Protein AF-A0A7J6Q9Z4-F1 (afdb_monomer_lite)

pLDDT: mean 92.46, std 5.32, range [69.62, 97.5]

Radius of gyration: 15.7 Å; chains: 1; bounding box: 36×23×40 Å

Organism: Perkinsus olseni (NCBI:txid32597)

InterPro domains:
  IPR026983 Dynein heavy chain [PTHR22878] (2-80)
  IPR041228 Dynein heavy chain, C-terminal domain [PF18199] (3-80)
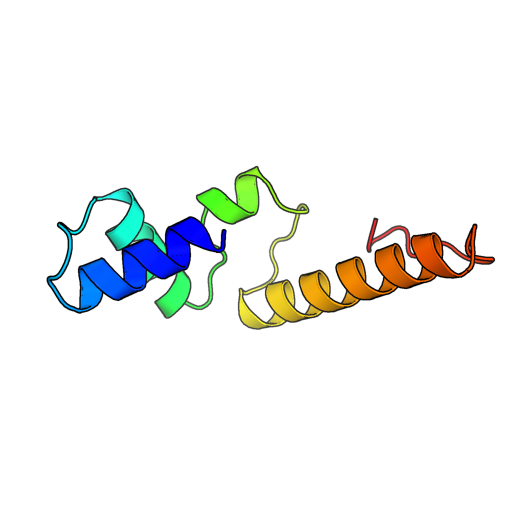
Foldseek 3Di:
DVVLVVVLVCCVVVNDPQDPLSVQCVVCVVVQHHRPVDCVVHDDDPDGNVVVVVLVVVLVVLVVCCVVVNDDPDDPVSSD

Sequence (80 aa):
MVSGLKELRKALKGLVAMSAELETASHQLFANTVPDMWAELGFLSMKPLSSWINDLVDRIAFLNQWIEHGTPKAFWMSGL

Structure (mmCIF, N/CA/C/O backbone):
data_AF-A0A7J6Q9Z4-F1
#
_entry.id   AF-A0A7J6Q9Z4-F1
#
loop_
_atom_site.group_PDB
_atom_site.id
_atom_site.type_symbol
_atom_site.label_atom_id
_atom_site.label_alt_id
_atom_site.label_comp_id
_atom_site.label_asym_id
_atom_site.label_entity_id
_atom_site.label_seq_id
_atom_site.pdbx_PDB_ins_code
_atom_site.Cartn_x
_atom_site.Cartn_y
_atom_site.Cartn_z
_atom_site.occupancy
_atom_site.B_iso_or_equiv
_atom_site.auth_seq_id
_atom_site.auth_comp_id
_atom_site.auth_asym_id
_ato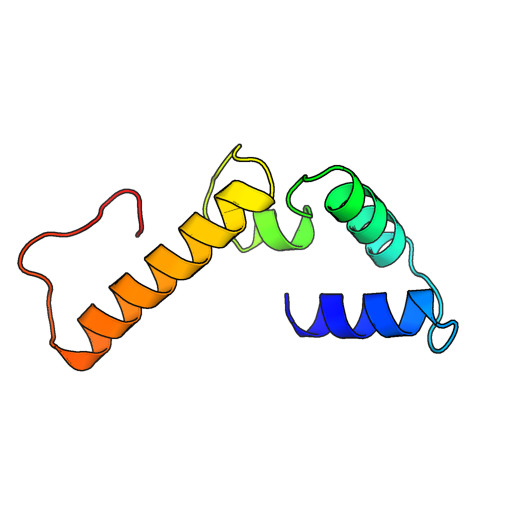m_site.auth_atom_id
_atom_site.pdbx_PDB_model_num
ATOM 1 N N . MET A 1 1 ? 0.130 -8.581 3.559 1.00 77.75 1 MET A N 1
ATOM 2 C CA . MET A 1 1 ? -0.889 -7.631 3.050 1.00 77.75 1 MET A CA 1
ATOM 3 C C . MET A 1 1 ? -2.244 -8.291 2.768 1.00 77.75 1 MET A C 1
ATOM 5 O O . MET A 1 1 ? -3.196 -8.010 3.483 1.00 77.75 1 MET A O 1
ATOM 9 N N . VAL A 1 2 ? -2.356 -9.202 1.787 1.00 83.25 2 VAL A N 1
ATOM 10 C CA . VAL A 1 2 ? -3.653 -9.797 1.379 1.00 83.25 2 VAL A CA 1
ATOM 11 C C . VAL A 1 2 ? -4.342 -10.594 2.497 1.00 83.25 2 VAL A C 1
ATOM 13 O O . VAL A 1 2 ? -5.559 -10.509 2.646 1.00 83.25 2 VAL A O 1
ATOM 16 N N . SER A 1 3 ? -3.591 -11.358 3.294 1.00 85.12 3 SER A N 1
ATOM 17 C CA . SER A 1 3 ? -4.121 -12.064 4.471 1.00 85.12 3 SER A CA 1
ATOM 18 C C . SER A 1 3 ? -4.682 -11.094 5.517 1.00 85.12 3 SER A C 1
ATOM 20 O O . SER A 1 3 ? -5.819 -11.267 5.941 1.00 85.12 3 SER A O 1
ATOM 22 N N . GLY A 1 4 ? -3.942 -10.029 5.845 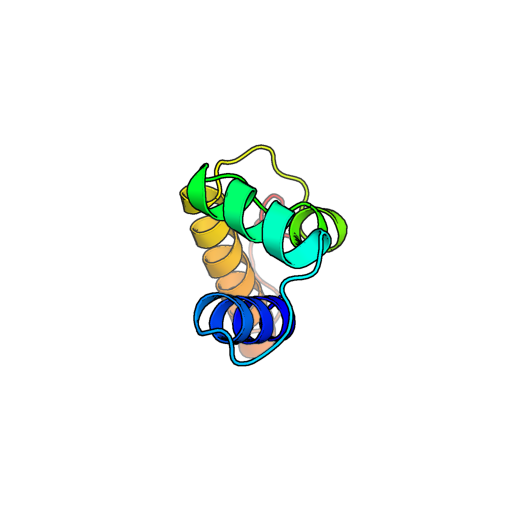1.00 87.50 4 GLY A N 1
ATOM 23 C CA . GLY A 1 4 ? -4.381 -8.988 6.783 1.00 87.50 4 GLY A CA 1
ATOM 24 C C . GLY A 1 4 ? -5.684 -8.304 6.358 1.00 87.50 4 GLY A C 1
ATOM 25 O O . GLY A 1 4 ? -6.605 -8.192 7.158 1.00 87.50 4 GLY A O 1
ATOM 26 N N . LEU A 1 5 ? -5.829 -7.948 5.075 1.00 91.94 5 LEU A N 1
ATOM 27 C CA . LEU A 1 5 ? -7.080 -7.380 4.547 1.00 91.94 5 LEU A CA 1
ATOM 28 C C . LEU A 1 5 ? -8.259 -8.361 4.599 1.00 91.94 5 LEU A C 1
ATOM 30 O O . LEU A 1 5 ? -9.399 -7.961 4.846 1.00 91.94 5 LEU A O 1
ATOM 34 N N . LYS A 1 6 ? -8.006 -9.653 4.357 1.00 95.00 6 LYS A N 1
ATOM 35 C CA . LYS A 1 6 ? -9.039 -10.691 4.465 1.00 95.00 6 LYS A CA 1
ATOM 36 C C . LYS A 1 6 ? -9.527 -10.836 5.905 1.00 95.00 6 LYS A C 1
ATOM 38 O O . LYS A 1 6 ? -10.739 -10.913 6.099 1.00 95.00 6 LYS A O 1
ATOM 43 N N . GLU A 1 7 ? -8.617 -10.845 6.876 1.00 94.94 7 GLU A N 1
ATOM 44 C CA . GLU A 1 7 ? -8.961 -10.916 8.300 1.00 94.94 7 GLU A CA 1
ATOM 45 C C . GLU A 1 7 ? -9.667 -9.646 8.776 1.00 94.94 7 GLU A C 1
ATOM 47 O O . GLU A 1 7 ? -10.733 -9.750 9.375 1.00 94.94 7 GLU A O 1
ATOM 52 N N . LEU A 1 8 ? -9.196 -8.456 8.385 1.00 94.38 8 LEU A N 1
ATOM 53 C CA . LEU A 1 8 ? -9.886 -7.196 8.679 1.00 94.38 8 LEU A CA 1
ATOM 54 C C . LEU A 1 8 ? -11.336 -7.210 8.173 1.00 94.38 8 LEU A C 1
ATOM 56 O O . LEU A 1 8 ? -12.268 -6.872 8.899 1.00 94.38 8 LEU A O 1
ATOM 60 N N . ARG A 1 9 ? -11.564 -7.672 6.937 1.00 95.44 9 ARG A N 1
ATOM 61 C CA . ARG A 1 9 ? -12.919 -7.770 6.374 1.00 95.44 9 ARG A CA 1
ATOM 62 C C . ARG A 1 9 ? -13.804 -8.764 7.129 1.00 95.44 9 ARG A C 1
ATOM 64 O O . ARG A 1 9 ? -15.017 -8.570 7.179 1.00 95.44 9 ARG A O 1
ATOM 71 N N . LYS A 1 10 ? -13.238 -9.846 7.669 1.00 96.44 10 LYS A N 1
ATOM 72 C CA . LYS A 1 10 ? -13.974 -10.775 8.538 1.00 96.44 10 LYS A CA 1
ATOM 73 C C . LYS A 1 10 ? -14.283 -10.122 9.886 1.00 96.44 10 LYS A C 1
ATOM 75 O O . LYS A 1 10 ? -15.411 -10.256 10.350 1.00 96.44 10 LYS A O 1
ATOM 80 N N . ALA A 1 11 ? -13.333 -9.386 10.463 1.00 95.75 11 ALA A N 1
ATOM 81 C CA . ALA A 1 11 ? -13.487 -8.710 11.749 1.00 95.75 11 ALA A CA 1
ATOM 82 C C . ALA A 1 11 ? -14.593 -7.649 11.693 1.00 95.75 11 ALA A C 1
ATOM 84 O O . ALA A 1 11 ? -15.488 -7.643 12.530 1.00 95.75 11 ALA A O 1
ATOM 85 N N . LEU A 1 12 ? -14.625 -6.844 10.625 1.00 93.12 12 LEU A N 1
ATOM 86 C CA . LEU A 1 12 ? -15.688 -5.860 10.371 1.00 93.12 12 LEU A CA 1
ATOM 87 C C . LEU A 1 12 ? -17.085 -6.487 10.219 1.00 93.12 12 LEU A C 1
ATOM 89 O O . LEU A 1 12 ? -18.091 -5.819 10.431 1.00 93.12 12 LEU A O 1
ATOM 93 N N . LYS A 1 13 ? -17.159 -7.768 9.844 1.00 96.31 13 LYS A N 1
ATOM 94 C CA . LYS A 1 13 ? -18.411 -8.535 9.757 1.00 96.31 13 LYS A CA 1
ATOM 95 C C . LYS A 1 13 ? -18.741 -9.298 11.045 1.00 96.31 13 LYS A C 1
ATOM 97 O O . LYS A 1 13 ? -19.708 -10.052 11.052 1.00 96.31 13 LYS A O 1
ATOM 102 N N . GLY A 1 14 ? -17.925 -9.168 12.093 1.00 94.75 14 GLY A N 1
ATOM 103 C CA . GLY A 1 14 ? -18.064 -9.928 13.338 1.00 94.75 14 GLY A CA 1
ATOM 104 C C . GLY A 1 14 ? -17.761 -11.424 13.201 1.00 94.75 14 GLY A C 1
ATOM 105 O O . GLY A 1 14 ? -18.168 -12.209 14.049 1.00 94.75 14 GLY A O 1
ATOM 106 N N . LEU A 1 15 ? -17.076 -11.841 12.129 1.00 95.81 15 LEU A N 1
ATOM 107 C CA . LEU A 1 15 ? -16.748 -13.251 11.873 1.00 95.81 15 LEU A CA 1
ATOM 108 C C . LEU A 1 15 ? -15.457 -13.701 12.570 1.00 95.81 15 LEU A C 1
ATOM 110 O O . LEU A 1 15 ? -15.229 -14.897 12.724 1.00 95.81 15 LEU A O 1
ATOM 114 N N . VAL A 1 16 ? -14.604 -12.752 12.952 1.00 94.12 16 VAL A N 1
ATOM 115 C CA . VAL A 1 16 ? -13.421 -12.955 13.799 1.00 94.12 16 VAL A CA 1
ATOM 116 C C . VAL A 1 16 ? -13.343 -11.801 14.798 1.00 94.12 16 VAL A C 1
ATOM 118 O O . VAL A 1 16 ? -13.936 -10.745 14.566 1.00 94.12 16 VAL A O 1
ATOM 121 N N . ALA A 1 17 ? -12.627 -11.990 15.905 1.00 94.06 17 ALA A N 1
ATOM 122 C CA . ALA A 1 17 ? -12.408 -10.920 16.873 1.00 94.06 17 ALA A CA 1
ATOM 123 C C . ALA A 1 17 ? -11.565 -9.789 16.256 1.00 94.06 17 ALA A C 1
ATOM 125 O O . ALA A 1 17 ? -10.591 -10.051 15.547 1.00 94.06 17 ALA A O 1
ATOM 126 N N . MET A 1 18 ? -11.934 -8.537 16.534 1.00 94.81 18 MET A N 1
ATOM 127 C CA . MET A 1 18 ? -11.128 -7.374 16.165 1.00 94.81 18 MET A CA 1
ATOM 128 C C . MET A 1 18 ? -9.925 -7.294 17.108 1.00 94.81 18 MET A C 1
ATOM 130 O O . MET A 1 18 ? -10.098 -7.059 18.302 1.00 94.81 18 MET A O 1
ATOM 134 N N . SER A 1 19 ? -8.720 -7.528 16.589 1.00 94.81 19 SER A N 1
ATOM 135 C CA . SER A 1 19 ? -7.485 -7.304 17.345 1.00 94.81 19 SER A CA 1
ATOM 136 C C . SER A 1 19 ? -7.074 -5.830 17.285 1.00 94.81 19 SER A C 1
ATOM 138 O O . SER A 1 19 ? -7.515 -5.099 16.394 1.00 94.81 19 SER A O 1
ATOM 140 N N . ALA A 1 20 ? -6.198 -5.399 18.195 1.00 94.31 20 ALA A N 1
ATOM 141 C CA . ALA A 1 20 ? -5.695 -4.024 18.225 1.00 94.31 20 ALA A CA 1
ATOM 142 C C . ALA A 1 20 ? -4.975 -3.637 16.918 1.00 94.31 20 ALA A C 1
ATOM 144 O O . ALA A 1 20 ? -5.078 -2.505 16.443 1.00 94.31 20 ALA A O 1
ATOM 145 N N . GLU A 1 21 ? -4.285 -4.593 16.293 1.00 92.50 21 GLU A N 1
ATOM 146 C CA . GLU A 1 21 ? -3.598 -4.403 15.016 1.00 92.50 21 GLU A CA 1
ATOM 147 C C . GLU A 1 21 ? -4.597 -4.210 13.868 1.00 92.50 21 GLU A C 1
ATOM 149 O O . GLU A 1 21 ? -4.396 -3.349 13.011 1.00 92.50 21 GLU A O 1
ATOM 154 N N . LEU A 1 22 ? -5.691 -4.984 13.847 1.00 94.31 22 LEU A N 1
ATOM 155 C CA . LEU A 1 22 ? -6.745 -4.844 12.837 1.00 94.31 22 LEU A CA 1
ATOM 156 C C . LEU A 1 22 ? -7.511 -3.529 13.003 1.00 94.31 22 LEU A C 1
ATOM 158 O O . LEU A 1 22 ? -7.811 -2.873 12.006 1.00 94.31 22 LEU A O 1
ATOM 162 N N . GLU A 1 23 ? -7.789 -3.125 14.241 1.00 95.50 23 GLU A N 1
ATOM 163 C CA . GLU A 1 23 ? -8.431 -1.847 14.549 1.00 95.50 23 GLU A CA 1
ATOM 164 C C . GLU A 1 23 ? -7.560 -0.669 14.094 1.00 95.50 23 GLU A C 1
ATOM 166 O O . GLU A 1 23 ? -8.018 0.185 13.332 1.00 95.50 23 GLU A O 1
ATOM 171 N N . THR A 1 24 ? -6.274 -0.677 14.454 1.00 95.94 24 THR A N 1
ATOM 172 C CA . THR A 1 24 ? -5.304 0.346 14.027 1.00 95.94 24 THR A CA 1
ATOM 173 C C . THR A 1 24 ? -5.209 0.422 12.505 1.00 95.94 24 THR A C 1
ATOM 175 O O . THR A 1 24 ? -5.358 1.502 11.927 1.00 95.94 24 THR A O 1
ATOM 178 N N . ALA A 1 25 ? -5.057 -0.725 11.833 1.00 94.38 25 ALA A N 1
ATOM 179 C CA . ALA A 1 25 ? -5.025 -0.778 10.376 1.00 94.38 25 ALA A CA 1
ATOM 180 C C . ALA A 1 25 ? -6.326 -0.232 9.760 1.00 94.38 25 ALA A C 1
ATOM 182 O O . ALA A 1 25 ? -6.274 0.506 8.780 1.00 94.38 25 ALA A O 1
ATOM 183 N N . SER A 1 26 ? -7.492 -0.532 10.343 1.00 95.00 26 SER A N 1
ATOM 184 C CA . SER A 1 26 ? -8.781 0.013 9.897 1.00 95.00 26 SER A CA 1
ATOM 185 C C . SER A 1 26 ? -8.808 1.542 9.958 1.00 95.00 26 SER A C 1
ATOM 187 O O . SER A 1 26 ? -9.231 2.189 8.998 1.00 95.00 26 SER A O 1
ATOM 189 N N . HIS A 1 27 ? -8.333 2.127 11.060 1.00 96.69 27 HIS A N 1
ATOM 190 C CA . HIS A 1 27 ? -8.255 3.578 11.222 1.00 96.69 27 HIS A CA 1
ATOM 191 C C . HIS A 1 27 ? -7.290 4.223 10.223 1.00 96.69 27 HIS A C 1
ATOM 193 O O . HIS A 1 27 ? -7.640 5.227 9.604 1.00 96.69 27 HIS A O 1
ATOM 199 N N . GLN A 1 28 ? -6.110 3.634 10.013 1.00 96.25 28 GLN A N 1
ATOM 200 C CA . GLN A 1 28 ? -5.120 4.134 9.053 1.00 96.25 28 GLN A CA 1
ATOM 201 C C . GLN A 1 28 ? -5.654 4.099 7.619 1.00 96.25 28 GLN A C 1
ATOM 203 O O . GLN A 1 28 ? -5.560 5.096 6.900 1.00 96.25 28 GLN A O 1
ATOM 208 N N . LEU A 1 29 ? -6.296 2.991 7.231 1.00 95.19 29 LEU A N 1
ATOM 209 C CA . LEU A 1 29 ? -6.938 2.856 5.924 1.00 95.19 29 LEU A CA 1
ATOM 210 C C . LEU A 1 29 ? -8.038 3.902 5.725 1.00 95.19 29 LEU A C 1
ATOM 212 O O . LEU A 1 29 ? -8.100 4.535 4.671 1.00 95.19 29 LEU A O 1
ATOM 216 N N . PHE A 1 30 ? -8.877 4.116 6.741 1.00 96.25 30 PHE A N 1
ATOM 217 C CA . PHE A 1 30 ? -9.915 5.145 6.707 1.00 96.25 30 PHE A CA 1
ATOM 218 C C . PHE A 1 30 ? -9.325 6.560 6.583 1.00 96.25 30 PHE A C 1
ATOM 220 O O . PHE A 1 30 ? -9.859 7.391 5.853 1.00 96.25 30 PHE A O 1
ATOM 227 N N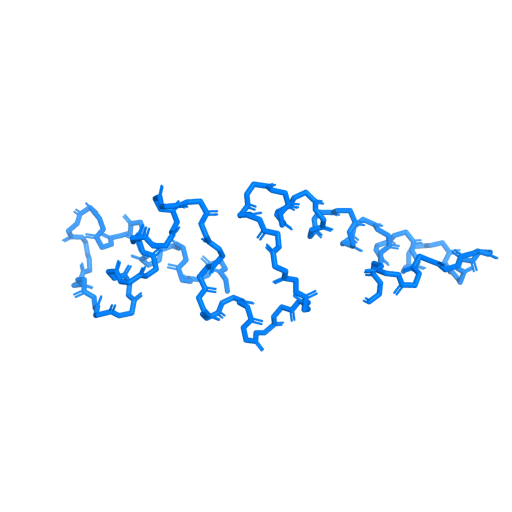 . ALA A 1 31 ? -8.186 6.818 7.230 1.00 97.50 31 ALA A N 1
ATOM 228 C CA . ALA A 1 31 ? -7.462 8.087 7.182 1.00 97.50 31 ALA A CA 1
ATOM 229 C C . ALA A 1 31 ? -6.582 8.268 5.926 1.00 97.50 31 ALA A C 1
ATOM 231 O O . ALA A 1 31 ? -5.764 9.187 5.886 1.00 97.50 31 ALA A O 1
ATOM 232 N N . ASN A 1 32 ? -6.706 7.406 4.907 1.00 97.00 32 ASN A N 1
ATOM 233 C CA . ASN A 1 32 ? -5.876 7.434 3.693 1.00 97.00 32 ASN A CA 1
ATOM 234 C C . ASN A 1 32 ? -4.361 7.368 3.991 1.00 97.00 32 ASN A C 1
ATOM 236 O O . ASN A 1 32 ? -3.538 7.934 3.269 1.00 97.00 32 ASN A O 1
ATOM 240 N N . THR A 1 33 ? -3.991 6.667 5.061 1.00 96.69 33 THR A N 1
ATOM 241 C CA . THR A 1 33 ? -2.606 6.430 5.480 1.00 96.69 33 THR A CA 1
ATOM 242 C C . THR A 1 33 ? -2.247 4.969 5.240 1.00 96.69 33 THR A C 1
ATOM 244 O O . THR A 1 33 ? -3.088 4.077 5.359 1.00 96.69 33 THR A O 1
ATOM 247 N N . VAL A 1 34 ? -0.999 4.716 4.851 1.00 95.56 34 VAL A N 1
ATOM 248 C CA . VAL A 1 34 ? -0.500 3.351 4.661 1.00 95.56 34 VAL A CA 1
ATOM 249 C C . VAL A 1 34 ? -0.385 2.688 6.037 1.00 95.56 34 VAL A C 1
ATOM 251 O O . VAL A 1 34 ? 0.273 3.261 6.901 1.00 95.56 34 VAL A O 1
ATOM 254 N N . PRO A 1 35 ? -1.002 1.515 6.267 1.00 95.12 35 PRO A N 1
ATOM 255 C CA . PRO A 1 35 ? -0.857 0.808 7.533 1.00 95.12 35 PRO A CA 1
ATOM 256 C C . PRO A 1 35 ? 0.601 0.480 7.857 1.00 95.12 35 PRO A C 1
ATOM 258 O O . PRO A 1 35 ? 1.344 0.057 6.968 1.00 95.12 35 PRO A O 1
ATOM 261 N N . ASP A 1 36 ? 0.985 0.582 9.130 1.00 91.62 36 ASP A N 1
ATOM 262 C CA . ASP A 1 36 ? 2.384 0.400 9.556 1.00 91.62 36 ASP A CA 1
ATOM 263 C C . ASP A 1 36 ? 2.923 -0.980 9.160 1.00 91.62 36 ASP A C 1
ATOM 265 O O . ASP A 1 36 ? 3.984 -1.094 8.552 1.00 91.62 36 ASP A O 1
ATOM 269 N N . MET A 1 37 ? 2.114 -2.028 9.346 1.00 88.31 37 MET A N 1
ATOM 270 C CA . MET A 1 37 ? 2.455 -3.399 8.938 1.00 88.31 37 MET A CA 1
ATOM 271 C C . MET A 1 37 ? 2.717 -3.578 7.431 1.00 88.31 37 MET A C 1
ATOM 273 O O . MET A 1 37 ? 3.213 -4.620 7.001 1.00 88.31 37 MET A O 1
ATOM 277 N N . TRP A 1 38 ? 2.301 -2.625 6.593 1.00 92.12 38 TRP A N 1
ATOM 278 C CA . TRP A 1 38 ? 2.610 -2.619 5.163 1.00 92.12 38 TRP A CA 1
ATOM 279 C C . TRP A 1 38 ? 3.823 -1.752 4.871 1.00 92.12 38 TRP A C 1
ATOM 281 O O . TRP A 1 38 ? 4.613 -2.121 4.010 1.00 92.12 38 TRP A O 1
ATOM 291 N N . ALA A 1 39 ? 3.971 -0.633 5.579 1.00 90.81 39 ALA A N 1
ATOM 292 C CA . ALA A 1 39 ? 5.116 0.257 5.454 1.00 90.81 39 ALA A CA 1
ATOM 293 C C . ALA A 1 39 ? 6.424 -0.421 5.900 1.00 90.81 39 ALA A C 1
ATOM 295 O O . ALA A 1 39 ? 7.434 -0.268 5.225 1.00 90.81 39 ALA A O 1
ATOM 296 N N . GLU A 1 40 ? 6.393 -1.234 6.963 1.00 88.38 40 GLU A N 1
ATOM 297 C CA . GLU A 1 40 ? 7.556 -1.985 7.469 1.00 88.38 40 GLU A CA 1
ATOM 298 C C . GLU A 1 40 ? 8.137 -2.980 6.453 1.00 88.38 40 GLU A C 1
ATOM 300 O O . GLU A 1 40 ? 9.339 -3.237 6.443 1.00 88.38 40 GLU A O 1
ATOM 305 N N . LEU A 1 41 ? 7.283 -3.554 5.601 1.00 88.31 41 LEU A N 1
ATOM 306 C CA . LEU A 1 41 ? 7.665 -4.546 4.587 1.00 88.31 41 LEU A CA 1
ATOM 307 C C . LEU A 1 41 ? 7.711 -3.961 3.170 1.00 88.31 41 LEU A C 1
ATOM 309 O O . LEU A 1 41 ? 8.096 -4.650 2.225 1.00 88.31 41 LEU A O 1
ATOM 313 N N . GLY A 1 42 ? 7.224 -2.736 3.009 1.00 86.50 42 GLY A N 1
ATOM 314 C CA . GLY A 1 42 ? 7.045 -2.068 1.733 1.00 86.50 42 GLY A CA 1
ATOM 315 C C . GLY A 1 42 ? 8.228 -1.183 1.364 1.00 86.50 42 GLY A C 1
ATOM 316 O O . GLY A 1 42 ? 9.245 -1.114 2.049 1.00 86.50 42 GLY A O 1
ATOM 317 N N . PHE A 1 43 ? 8.074 -0.468 0.254 1.00 88.69 43 PHE A N 1
ATOM 318 C CA . PHE A 1 43 ? 9.036 0.551 -0.147 1.00 88.69 43 PHE A CA 1
ATOM 319 C C . PHE A 1 43 ? 8.874 1.818 0.705 1.00 88.69 43 PHE A C 1
ATOM 321 O O . PHE A 1 43 ? 7.758 2.209 1.064 1.00 88.69 43 PHE A O 1
ATOM 328 N N . LEU A 1 44 ? 9.997 2.485 0.982 1.00 86.56 44 LEU A N 1
ATOM 329 C CA . LEU A 1 44 ? 10.035 3.731 1.747 1.00 86.56 44 LEU A CA 1
ATOM 330 C C . LEU A 1 44 ? 9.271 4.836 1.011 1.00 86.56 44 LEU A C 1
ATOM 332 O O . LEU A 1 44 ? 9.598 5.192 -0.122 1.00 86.56 44 LEU A O 1
ATOM 336 N N . SER A 1 45 ? 8.244 5.391 1.654 1.00 88.69 45 SER A N 1
ATOM 337 C CA . SER A 1 45 ? 7.418 6.453 1.084 1.00 88.69 45 SER A CA 1
ATOM 338 C C . SER A 1 45 ? 6.642 7.193 2.172 1.00 88.69 45 SER A C 1
ATOM 340 O O . SER A 1 45 ? 6.216 6.589 3.150 1.00 88.69 45 SER A O 1
ATOM 342 N N . MET A 1 46 ? 6.417 8.493 1.970 1.00 90.12 46 MET A N 1
ATOM 343 C CA . MET A 1 46 ? 5.489 9.311 2.771 1.00 90.12 46 MET A CA 1
ATOM 344 C C . MET A 1 46 ? 4.205 9.653 1.999 1.00 90.12 46 MET A C 1
ATOM 346 O O . MET A 1 46 ? 3.473 10.572 2.361 1.00 90.12 46 MET A O 1
ATOM 350 N N . LYS A 1 47 ? 3.950 8.964 0.880 1.00 93.12 47 LYS A N 1
ATOM 351 C CA . LYS A 1 47 ? 2.751 9.186 0.069 1.00 93.12 47 LYS A CA 1
ATOM 352 C C . LYS A 1 47 ? 1.494 8.731 0.825 1.00 93.12 47 LYS A C 1
ATOM 354 O O . LYS A 1 47 ? 1.547 7.728 1.538 1.00 93.12 47 LYS A O 1
ATOM 359 N N . PRO A 1 48 ? 0.348 9.403 0.616 1.00 96.75 48 PRO A N 1
ATOM 360 C CA . PRO A 1 48 ? -0.931 8.897 1.099 1.00 96.75 48 PRO A CA 1
ATOM 361 C C . PRO A 1 48 ? -1.262 7.555 0.436 1.00 96.75 48 PRO A C 1
ATOM 363 O O . PRO A 1 48 ? -0.795 7.274 -0.673 1.00 96.75 48 PRO A O 1
ATOM 366 N N . LEU A 1 49 ? -2.113 6.756 1.083 1.00 96.06 49 LEU A N 1
ATOM 367 C CA . LEU A 1 49 ? -2.455 5.393 0.665 1.00 96.06 49 LEU A CA 1
ATOM 368 C C . LEU A 1 49 ? -2.876 5.314 -0.808 1.00 96.06 49 LEU A C 1
ATOM 370 O O . LEU A 1 49 ? -2.391 4.450 -1.534 1.00 96.06 49 LEU A O 1
ATOM 374 N N . SER A 1 50 ? -3.730 6.228 -1.273 1.00 96.00 50 SER A N 1
ATOM 375 C CA . SER A 1 50 ? -4.186 6.254 -2.668 1.00 96.00 50 SER A CA 1
ATOM 376 C C . SER A 1 50 ? -3.037 6.348 -3.680 1.00 96.00 50 SER A C 1
ATOM 378 O O . SER A 1 50 ? -2.989 5.579 -4.637 1.00 96.00 50 SER A O 1
ATOM 380 N N . SER A 1 51 ? -2.078 7.250 -3.455 1.00 96.00 51 SER A N 1
ATOM 381 C CA . SER A 1 51 ? -0.900 7.376 -4.321 1.00 96.00 51 SER A CA 1
ATOM 382 C C . SER A 1 51 ? 0.096 6.241 -4.101 1.00 96.00 51 SER A C 1
ATOM 384 O O . SER A 1 51 ? 0.763 5.841 -5.050 1.00 96.00 51 SER A O 1
ATOM 386 N N . TRP A 1 52 ? 0.208 5.730 -2.876 1.00 95.25 52 TRP A N 1
ATOM 387 C CA . TRP A 1 52 ? 1.088 4.613 -2.547 1.00 95.25 52 TRP A CA 1
ATOM 388 C C . TRP A 1 52 ? 0.669 3.324 -3.271 1.00 95.25 52 TRP A C 1
ATOM 390 O O . TRP A 1 52 ? 1.524 2.591 -3.759 1.00 95.25 52 TRP A O 1
ATOM 400 N N . ILE A 1 53 ? -0.637 3.073 -3.413 1.00 94.88 53 ILE A N 1
ATOM 401 C CA . ILE A 1 53 ? -1.159 1.923 -4.165 1.00 94.88 53 ILE A CA 1
ATOM 402 C C . ILE A 1 53 ? -0.848 2.035 -5.661 1.00 94.88 53 ILE A C 1
ATOM 404 O O . ILE A 1 53 ? -0.452 1.037 -6.258 1.00 94.88 53 ILE A O 1
ATOM 408 N N . ASN A 1 54 ? -0.980 3.223 -6.260 1.00 95.69 54 ASN A N 1
ATOM 409 C CA . ASN A 1 54 ? -0.619 3.421 -7.669 1.00 95.69 54 ASN A CA 1
ATOM 410 C C . ASN A 1 54 ? 0.867 3.127 -7.900 1.00 95.69 54 ASN A C 1
ATOM 412 O O . ASN A 1 54 ? 1.201 2.323 -8.765 1.00 95.69 54 ASN A O 1
ATOM 416 N N . ASP A 1 55 ? 1.740 3.683 -7.052 1.00 94.81 55 ASP A N 1
ATOM 417 C CA . ASP A 1 55 ? 3.171 3.374 -7.083 1.00 94.81 55 ASP A CA 1
ATOM 418 C C . ASP A 1 55 ? 3.415 1.866 -6.950 1.00 94.81 55 ASP A C 1
ATOM 420 O O . ASP A 1 55 ? 4.194 1.304 -7.711 1.00 94.81 55 ASP A O 1
ATOM 424 N N . LEU A 1 56 ? 2.751 1.189 -6.008 1.00 93.75 56 LEU A N 1
ATOM 425 C CA . LEU A 1 56 ? 2.901 -0.255 -5.831 1.00 93.75 56 LEU A CA 1
ATOM 426 C C . LEU A 1 56 ? 2.546 -1.027 -7.113 1.00 93.75 56 LEU A C 1
ATOM 428 O O . LEU A 1 56 ? 3.278 -1.941 -7.492 1.00 93.75 56 LEU A O 1
ATOM 432 N N . VAL A 1 57 ? 1.445 -0.668 -7.778 1.00 95.12 57 VAL A N 1
ATOM 433 C CA . VAL A 1 57 ? 1.014 -1.300 -9.035 1.00 95.12 57 VAL A CA 1
ATOM 434 C C . VAL A 1 57 ? 2.043 -1.072 -10.139 1.00 95.12 57 VAL A C 1
ATOM 436 O O . VAL A 1 57 ? 2.441 -2.034 -10.798 1.00 95.12 57 VAL A O 1
ATOM 439 N N . ASP A 1 58 ? 2.525 0.160 -10.300 1.00 95.38 58 ASP A N 1
ATOM 440 C CA . ASP A 1 58 ? 3.515 0.501 -11.323 1.00 95.38 58 ASP A CA 1
ATOM 441 C C . ASP A 1 58 ? 4.845 -0.229 -11.087 1.00 95.38 58 ASP A C 1
ATOM 443 O O . ASP A 1 58 ? 5.460 -0.737 -12.027 1.00 95.38 58 ASP A O 1
ATOM 447 N N . ARG A 1 59 ? 5.280 -0.347 -9.825 1.00 94.50 59 ARG A N 1
ATOM 448 C CA . ARG A 1 59 ? 6.489 -1.096 -9.445 1.00 94.50 59 ARG A CA 1
ATOM 449 C C . ARG A 1 59 ? 6.367 -2.575 -9.791 1.00 94.50 59 ARG A C 1
ATOM 451 O O . ARG A 1 59 ? 7.279 -3.147 -10.384 1.00 94.50 59 ARG A O 1
ATOM 458 N N . ILE A 1 60 ? 5.232 -3.191 -9.456 1.00 94.31 60 ILE A N 1
ATOM 459 C CA . ILE A 1 60 ? 4.958 -4.592 -9.800 1.00 94.31 60 ILE A CA 1
ATOM 460 C C . ILE A 1 60 ? 4.945 -4.768 -11.322 1.00 94.31 60 ILE A C 1
ATOM 462 O O . ILE A 1 60 ? 5.543 -5.715 -11.829 1.00 94.31 60 ILE A O 1
ATOM 466 N N . ALA A 1 61 ? 4.313 -3.853 -12.061 1.00 95.38 61 ALA A N 1
ATOM 467 C CA . ALA A 1 61 ? 4.277 -3.901 -13.519 1.00 95.38 61 ALA A CA 1
ATOM 468 C C . ALA A 1 61 ? 5.683 -3.802 -14.133 1.00 95.38 61 ALA A C 1
ATOM 470 O O . ALA A 1 61 ? 6.017 -4.587 -15.019 1.00 95.38 61 ALA A O 1
ATOM 471 N N . PHE A 1 62 ? 6.525 -2.895 -13.631 1.00 94.69 62 PHE A N 1
ATOM 472 C CA . PHE A 1 62 ? 7.916 -2.764 -14.065 1.00 94.69 62 PHE A CA 1
ATOM 473 C C . PHE A 1 62 ? 8.723 -4.047 -13.811 1.00 94.69 62 PHE A C 1
ATOM 475 O O . PHE A 1 62 ? 9.413 -4.532 -14.709 1.00 94.69 62 PHE A O 1
ATOM 482 N N . LEU A 1 63 ? 8.602 -4.635 -12.616 1.00 94.06 63 LEU A N 1
ATOM 483 C CA . LEU A 1 63 ? 9.283 -5.888 -12.277 1.00 94.06 63 LEU A CA 1
ATOM 484 C C . LEU A 1 63 ? 8.796 -7.059 -13.139 1.00 94.06 63 LEU A C 1
ATOM 486 O O . LEU A 1 63 ? 9.614 -7.845 -13.608 1.00 94.06 63 LEU A O 1
ATOM 490 N N . ASN A 1 64 ? 7.493 -7.155 -13.404 1.00 95.50 64 ASN A N 1
ATOM 491 C CA . ASN A 1 64 ? 6.949 -8.184 -14.291 1.00 95.50 64 ASN A CA 1
ATOM 492 C C . ASN A 1 64 ? 7.476 -8.032 -15.722 1.00 95.50 64 ASN A C 1
ATOM 494 O O . ASN A 1 64 ? 7.903 -9.017 -16.318 1.00 95.50 64 ASN A O 1
ATOM 498 N N . GLN A 1 65 ? 7.536 -6.805 -16.252 1.00 95.19 65 GLN A N 1
ATOM 499 C CA . GLN A 1 65 ? 8.124 -6.561 -17.571 1.00 95.19 65 GLN A CA 1
ATOM 500 C C . GLN A 1 65 ? 9.590 -6.989 -17.629 1.00 95.19 65 GLN A C 1
ATOM 502 O O . GLN A 1 65 ? 9.995 -7.591 -18.622 1.00 95.19 65 GLN A O 1
ATOM 507 N N . TRP A 1 66 ? 10.364 -6.723 -16.572 1.00 94.62 66 TRP A N 1
ATOM 508 C CA . TRP A 1 66 ? 11.740 -7.206 -16.466 1.00 94.62 66 TRP A CA 1
ATOM 509 C C . TRP A 1 66 ? 11.787 -8.741 -16.474 1.00 94.62 66 TRP A C 1
ATOM 511 O O . TRP A 1 66 ? 12.518 -9.329 -17.268 1.00 94.62 66 TRP A O 1
ATOM 521 N N . ILE A 1 67 ? 10.984 -9.410 -15.645 1.00 95.44 67 ILE A N 1
ATOM 522 C CA . ILE A 1 67 ? 10.949 -10.879 -15.586 1.00 95.44 67 ILE A CA 1
ATOM 523 C C . ILE A 1 67 ? 10.618 -11.487 -16.960 1.00 95.44 67 ILE A C 1
ATOM 525 O O . ILE A 1 67 ? 11.259 -12.452 -17.371 1.00 95.44 67 ILE A O 1
ATOM 529 N N . GLU A 1 68 ? 9.650 -10.919 -17.677 1.00 97.38 68 GLU A N 1
ATOM 530 C CA . GLU A 1 68 ? 9.157 -11.449 -18.954 1.00 97.38 68 GLU A CA 1
ATOM 531 C C . GLU A 1 68 ? 10.074 -11.143 -20.148 1.00 97.38 68 GLU 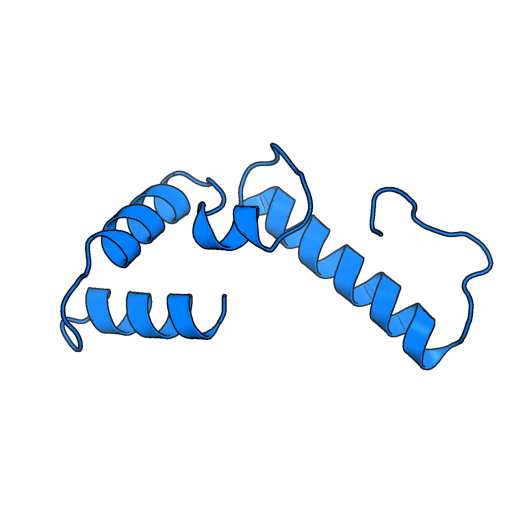A C 1
ATOM 533 O O . GLU A 1 68 ? 10.239 -11.983 -21.032 1.00 97.38 68 GLU A O 1
ATOM 538 N N . HIS A 1 69 ? 10.672 -9.949 -20.191 1.00 95.94 69 HIS A N 1
ATOM 539 C CA . HIS A 1 69 ? 11.394 -9.445 -21.369 1.00 95.94 69 HIS A CA 1
ATOM 540 C C . HIS A 1 69 ? 12.912 -9.355 -21.158 1.00 95.94 69 HIS A C 1
ATOM 542 O O . HIS A 1 69 ? 13.646 -8.971 -22.072 1.00 95.94 69 HIS A O 1
ATOM 548 N N . GLY A 1 70 ? 13.398 -9.717 -19.971 1.00 94.00 70 GLY A N 1
ATOM 549 C CA . GLY A 1 70 ? 14.794 -9.570 -19.582 1.00 94.00 70 GLY A CA 1
ATOM 550 C C . GLY A 1 70 ? 15.148 -8.141 -19.166 1.00 94.00 70 GLY A C 1
ATOM 551 O O . GLY A 1 70 ? 14.290 -7.293 -18.929 1.00 94.00 70 GLY A O 1
ATOM 552 N N . THR A 1 71 ? 16.446 -7.882 -19.007 1.00 94.50 71 THR A N 1
ATOM 553 C CA . THR A 1 71 ? 16.964 -6.645 -18.405 1.00 94.50 71 THR A CA 1
ATOM 554 C C . THR A 1 71 ? 16.475 -5.380 -19.130 1.00 94.50 71 THR A C 1
ATOM 556 O O . THR A 1 71 ? 16.745 -5.226 -20.325 1.00 94.50 71 THR A O 1
ATOM 559 N N . PRO A 1 72 ? 15.814 -4.437 -18.426 1.00 92.56 72 PRO A N 1
ATOM 560 C CA . PRO A 1 72 ? 15.367 -3.179 -19.004 1.00 92.56 72 PRO A CA 1
ATOM 561 C C . PRO A 1 72 ? 16.533 -2.361 -19.557 1.00 92.56 72 PRO A C 1
ATOM 563 O O . PRO A 1 72 ? 17.614 -2.306 -18.973 1.00 92.56 72 PRO A O 1
ATOM 566 N N . LYS A 1 73 ? 16.294 -1.641 -20.659 1.00 90.44 73 LYS A N 1
ATOM 567 C CA . LYS A 1 73 ? 17.274 -0.689 -21.216 1.00 90.44 73 LYS A CA 1
ATOM 568 C C . LYS A 1 73 ? 17.481 0.540 -20.324 1.00 90.44 73 LYS A C 1
ATOM 570 O O 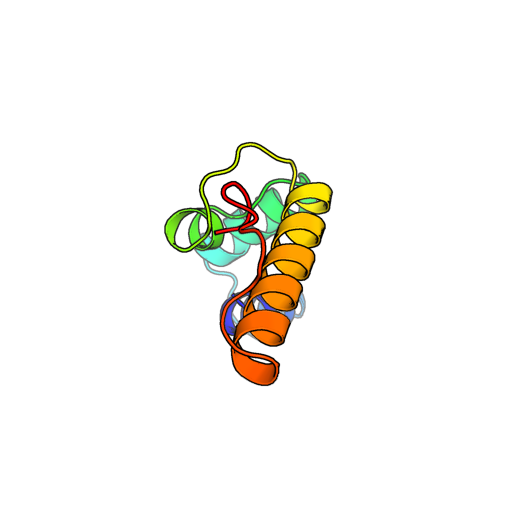. LYS A 1 73 ? 18.509 1.200 -20.424 1.00 90.44 73 LYS A O 1
ATOM 575 N N . ALA A 1 74 ? 16.498 0.850 -19.482 1.00 90.81 74 ALA A N 1
ATOM 576 C CA . ALA A 1 74 ? 16.553 1.906 -18.485 1.00 90.81 74 ALA A CA 1
ATOM 577 C C . ALA A 1 74 ? 15.848 1.425 -17.214 1.00 90.81 74 ALA A C 1
ATOM 579 O O . ALA A 1 74 ? 14.759 0.854 -17.284 1.00 90.81 74 ALA A O 1
ATOM 580 N N . PHE A 1 75 ? 16.471 1.663 -16.063 1.00 90.00 75 PHE A N 1
ATOM 581 C CA . PHE A 1 75 ? 15.906 1.298 -14.771 1.00 90.00 75 PHE A CA 1
ATOM 582 C C . PHE A 1 75 ? 15.115 2.452 -14.176 1.00 90.00 75 PHE A C 1
ATOM 584 O O . PHE A 1 75 ? 15.595 3.587 -14.110 1.00 90.00 75 PHE A O 1
ATOM 591 N N . TRP A 1 76 ? 13.924 2.146 -13.668 1.00 88.88 76 TRP A N 1
ATOM 592 C CA . TRP A 1 76 ? 13.191 3.071 -12.822 1.00 88.88 76 TRP A CA 1
ATOM 593 C C . TRP A 1 76 ? 13.734 2.992 -11.392 1.00 88.88 76 TRP A C 1
ATOM 595 O O . TRP A 1 76 ? 13.216 2.268 -10.551 1.00 88.88 76 TRP A O 1
ATOM 605 N N . MET A 1 77 ? 14.804 3.740 -11.116 1.00 82.19 77 MET A N 1
ATOM 606 C CA . MET A 1 77 ? 15.518 3.673 -9.832 1.00 82.19 77 MET A CA 1
ATOM 607 C C . MET A 1 77 ? 14.644 3.993 -8.618 1.00 82.19 77 MET A C 1
ATOM 609 O O . MET A 1 77 ? 14.856 3.418 -7.560 1.00 82.19 77 MET A O 1
ATOM 613 N N . SER A 1 78 ? 13.659 4.886 -8.754 1.00 76.44 78 SER A N 1
ATOM 614 C CA . SER A 1 78 ? 12.723 5.160 -7.662 1.00 76.44 78 SER A CA 1
ATOM 615 C C . SER A 1 78 ? 11.605 4.131 -7.545 1.00 76.44 78 SER A C 1
ATOM 617 O O . SER A 1 78 ? 10.934 4.149 -6.523 1.00 76.44 78 SER A O 1
ATOM 619 N N . GLY A 1 79 ? 11.402 3.264 -8.544 1.00 73.94 79 GLY A N 1
ATOM 620 C CA . GLY A 1 79 ? 10.449 2.148 -8.537 1.00 73.94 79 GLY A CA 1
ATOM 621 C C . GLY A 1 79 ? 11.057 0.798 -8.128 1.00 73.94 79 GLY A C 1
ATOM 622 O O . GLY A 1 79 ? 10.318 -0.134 -7.805 1.00 73.94 79 GLY A O 1
ATOM 623 N N . LEU A 1 80 ? 12.385 0.706 -8.088 1.00 69.62 80 LEU A N 1
ATOM 624 C CA . LEU A 1 80 ? 13.115 -0.418 -7.500 1.00 69.62 80 LEU A CA 1
ATOM 625 C C . LEU A 1 80 ? 13.078 -0.401 -5.966 1.00 69.62 80 LEU A C 1
ATOM 627 O O . LEU A 1 80 ? 12.759 0.665 -5.377 1.00 69.62 80 LEU A O 1
#

Secondary structure (DSSP, 8-state):
-HHHHHHHHHHTTTSS---HHHHHHHHHHHTT---HHHHTTS------HHHHHHHHHHHHHHHHHHHHH-S-SS--TTT-